Protein AF-A0A524HUE5-F1 (afdb_monomer)

pLDDT: mean 94.56, std 7.43, range [55.44, 98.62]

Radius of gyration: 14.12 Å; Cα contacts (8 Å, |Δi|>4): 282; chains: 1; bounding box: 36×23×37 Å

Sequence (111 aa):
MVGGAASGDIHVVDVSTLGAPREVATFSVAGAGTHNFWMDEQAEVLYAAYYNAGIVAIDVSGDLSGDLAIREIARIQPGGTANTFTWGVQLYQGSVYAVDMLSGFWQLSRP

Mean predicted aligned error: 3.21 Å

Nearest PDB structures (foldseek):
  7som-assembly1_c  TM=7.249E-01  e=2.863E-02  Chlamydomonas reinhardtii
  8tid-assembly1_W  TM=6.917E-01  e=4.955E-02  Tetrahymena thermophila
  7v2w-assembly1_H  TM=5.339E-01  e=1.258E-01  Saccharomyces cerevisiae S288C
  8j07-assembly1_i8  TM=5.829E-01  e=2.567E-01  Homo sapiens
  8hme-assembly1_D  TM=6.011E-01  e=2.567E-01  Tetrahymena thermophila

Foldseek 3Di:
DVQQQAFDKDWDWDCVPVVDIDTFEIEGDPRWHWADWEADPVQQWIWTQIQQFGTWIFRRPDDHGYYRPVRTPDTDALLPNGFFGWHDWYDDPQWIWTATPRNGIDTHHDD

Solvent-accessible surface area (backbone atoms only — not comparable to full-atom values): 6083 Å² total; per-residue (Å²): 114,85,51,65,78,32,64,44,63,48,78,39,64,49,56,93,44,79,94,61,65,39,81,43,26,37,38,67,52,93,74,18,12,57,70,33,60,29,78,39,78,91,77,28,33,37,35,35,8,16,22,46,56,11,39,36,34,30,61,59,60,78,88,73,60,48,75,41,62,88,31,58,74,49,73,46,41,88,39,36,92,90,42,29,28,15,53,38,38,41,76,55,96,78,29,34,34,35,39,23,79,67,62,42,81,44,82,37,79,61,129

Structure (mmCIF, N/CA/C/O backbone):
data_AF-A0A524HUE5-F1
#
_entry.id   AF-A0A524HUE5-F1
#
loop_
_atom_site.group_PDB
_atom_site.id
_atom_site.type_symbol
_atom_site.label_atom_id
_atom_site.label_alt_id
_atom_site.label_comp_id
_atom_site.label_asym_id
_atom_site.label_entity_id
_atom_site.label_seq_id
_atom_site.pdbx_PDB_ins_code
_atom_site.Cartn_x
_atom_site.Cartn_y
_atom_site.Cartn_z
_atom_site.occupancy
_atom_site.B_iso_or_equiv
_atom_site.auth_seq_id
_atom_site.auth_comp_id
_atom_site.auth_asym_id
_atom_site.auth_atom_id
_atom_site.pdbx_PDB_model_num
ATOM 1 N N . MET A 1 1 ? 1.183 -10.746 -19.769 1.00 55.44 1 MET A N 1
ATOM 2 C CA . MET A 1 1 ? 2.200 -10.735 -18.695 1.00 55.44 1 MET A CA 1
ATOM 3 C C . MET A 1 1 ? 1.600 -11.410 -17.477 1.00 55.44 1 MET A C 1
ATOM 5 O O . MET A 1 1 ? 0.409 -11.223 -17.245 1.00 55.44 1 MET A O 1
ATOM 9 N N . VAL A 1 2 ? 2.369 -12.216 -16.742 1.00 65.88 2 VAL A N 1
ATOM 10 C CA . VAL A 1 2 ? 1.895 -12.817 -15.483 1.00 65.88 2 VAL A CA 1
ATOM 11 C C . VAL A 1 2 ? 1.475 -11.682 -14.542 1.00 65.88 2 VAL A C 1
ATOM 13 O O . VAL A 1 2 ? 2.209 -10.709 -14.409 1.00 65.88 2 VAL A O 1
ATOM 16 N N . GLY A 1 3 ? 0.262 -11.754 -13.985 1.00 61.41 3 GLY A N 1
ATOM 17 C CA . GLY A 1 3 ? -0.244 -10.753 -13.038 1.00 61.41 3 GLY A CA 1
ATOM 18 C C . GLY A 1 3 ? -0.806 -9.451 -13.603 1.00 61.41 3 GLY A C 1
ATOM 19 O O . GLY A 1 3 ? -1.430 -8.706 -12.859 1.00 61.41 3 GLY A O 1
ATOM 20 N N . GLY A 1 4 ? -0.648 -9.174 -14.901 1.00 70.69 4 GLY A N 1
ATOM 21 C CA . GLY A 1 4 ? -1.062 -7.892 -15.499 1.00 70.69 4 GLY A CA 1
ATOM 22 C C . GLY A 1 4 ? -2.575 -7.632 -15.535 1.00 70.69 4 GLY A C 1
ATOM 23 O O . GLY A 1 4 ? -2.987 -6.547 -15.924 1.00 70.69 4 GLY A O 1
ATOM 24 N N . ALA A 1 5 ? -3.389 -8.620 -15.158 1.00 84.25 5 ALA A N 1
ATOM 25 C CA . ALA A 1 5 ? -4.846 -8.523 -15.054 1.00 84.25 5 ALA A CA 1
ATOM 26 C C . ALA A 1 5 ? -5.349 -8.802 -13.624 1.00 84.25 5 ALA A C 1
ATOM 28 O O . ALA A 1 5 ? -6.525 -9.105 -13.440 1.00 84.25 5 ALA A O 1
ATOM 29 N N . ALA A 1 6 ? -4.461 -8.775 -12.622 1.00 90.56 6 ALA A N 1
ATOM 30 C CA . ALA A 1 6 ? -4.872 -8.916 -11.233 1.00 90.56 6 ALA A CA 1
ATOM 31 C C . ALA A 1 6 ? -5.745 -7.722 -10.821 1.00 90.56 6 ALA A C 1
ATOM 33 O O . ALA A 1 6 ? -5.481 -6.583 -11.198 1.00 90.56 6 ALA A O 1
ATOM 34 N N . SER A 1 7 ? -6.774 -7.994 -10.030 1.00 93.38 7 SER A N 1
ATOM 35 C CA . SER A 1 7 ? -7.686 -6.989 -9.490 1.00 93.38 7 SER A CA 1
ATOM 36 C C . SER A 1 7 ? -8.078 -7.388 -8.078 1.00 93.38 7 SER A C 1
ATOM 38 O O . SER A 1 7 ? -8.382 -8.560 -7.846 1.00 93.38 7 SER A O 1
ATOM 40 N N . GLY A 1 8 ? -8.085 -6.437 -7.157 1.00 93.38 8 GLY A N 1
ATOM 41 C CA . GLY A 1 8 ? -8.450 -6.681 -5.771 1.00 93.38 8 GLY A CA 1
ATOM 42 C C . GLY A 1 8 ? -8.115 -5.486 -4.898 1.00 93.38 8 GLY A C 1
ATOM 43 O O . GLY A 1 8 ? -7.176 -4.742 -5.179 1.00 93.38 8 GLY A O 1
ATOM 44 N N . ASP A 1 9 ? -8.887 -5.341 -3.834 1.00 95.69 9 ASP A N 1
ATOM 45 C CA . ASP A 1 9 ? -8.890 -4.161 -2.983 1.00 95.69 9 ASP A CA 1
ATOM 46 C C . ASP A 1 9 ? -8.328 -4.481 -1.593 1.00 95.69 9 ASP A C 1
ATOM 48 O O . ASP A 1 9 ? -8.063 -5.636 -1.242 1.00 95.69 9 ASP A O 1
ATOM 52 N N . ILE A 1 10 ? -8.131 -3.443 -0.786 1.00 97.81 10 ILE A N 1
ATOM 53 C CA . ILE A 1 10 ? -7.940 -3.562 0.659 1.00 97.81 10 ILE A CA 1
ATOM 54 C C . ILE A 1 10 ? -9.269 -3.227 1.322 1.00 97.81 10 ILE A C 1
ATOM 56 O O . ILE A 1 10 ? -9.831 -2.161 1.081 1.00 97.81 10 ILE A O 1
ATOM 60 N N . HIS A 1 11 ? -9.730 -4.113 2.198 1.00 97.88 11 HIS A N 1
ATOM 61 C CA . HIS A 1 11 ? -10.925 -3.913 3.010 1.00 97.88 11 HIS A CA 1
ATOM 62 C C . HIS A 1 11 ? -10.518 -3.698 4.465 1.00 97.88 11 HIS A C 1
ATOM 64 O O . HIS A 1 11 ? -9.744 -4.476 5.026 1.00 97.88 11 HIS A O 1
ATOM 70 N N . VAL A 1 12 ? -11.048 -2.647 5.082 1.00 98.19 12 VAL A N 1
ATOM 71 C CA . VAL A 1 12 ? -10.860 -2.350 6.501 1.00 98.19 12 VAL A CA 1
ATOM 72 C C . VAL A 1 12 ? -12.115 -2.778 7.237 1.00 98.19 12 VAL A C 1
ATOM 74 O O . VAL A 1 12 ? -13.211 -2.281 6.967 1.00 98.19 12 VAL A O 1
ATOM 77 N N . VAL A 1 13 ? -11.951 -3.697 8.181 1.00 98.38 13 VAL A N 1
ATOM 78 C CA . VAL A 1 13 ? -13.054 -4.284 8.940 1.00 98.38 13 VAL A CA 1
ATOM 79 C C . VAL A 1 13 ? -12.899 -3.919 10.409 1.00 98.38 13 VAL A C 1
ATOM 81 O O . VAL A 1 13 ? -11.905 -4.260 11.045 1.00 98.38 13 VAL A O 1
ATOM 84 N N . ASP A 1 14 ? -13.905 -3.241 10.952 1.00 98.00 14 ASP A N 1
ATOM 85 C CA . ASP A 1 14 ? -14.067 -3.043 12.385 1.00 98.00 14 ASP A CA 1
ATOM 86 C C . ASP A 1 14 ? -14.456 -4.377 13.027 1.00 98.00 14 ASP A C 1
ATOM 88 O O . ASP A 1 14 ? -15.505 -4.963 12.737 1.00 98.00 14 ASP A O 1
ATOM 92 N N . VAL A 1 15 ? -13.566 -4.851 13.894 1.00 97.88 15 VAL A N 1
ATOM 93 C CA . VAL A 1 15 ? -13.690 -6.098 14.653 1.00 97.88 15 VAL A CA 1
ATOM 94 C C . VAL A 1 15 ? -13.779 -5.847 16.162 1.00 97.88 15 VAL A C 1
ATOM 96 O O . VAL A 1 15 ? -13.561 -6.764 16.952 1.00 97.88 15 VAL A O 1
ATOM 99 N N . SER A 1 16 ? -14.131 -4.627 16.586 1.00 97.75 16 SER A N 1
ATOM 100 C CA . SER A 1 16 ? -14.359 -4.283 18.001 1.00 97.75 16 SER A CA 1
ATOM 101 C C . SER A 1 16 ? -15.406 -5.187 18.663 1.00 97.75 16 SER A C 1
ATOM 103 O O . SER A 1 16 ? -15.303 -5.501 19.849 1.00 97.75 16 SER A O 1
ATOM 105 N N . THR A 1 17 ? -16.377 -5.669 17.878 1.00 97.69 17 THR A N 1
ATOM 106 C CA . THR A 1 17 ? -17.304 -6.744 18.250 1.00 97.69 17 THR A CA 1
ATOM 107 C C . THR A 1 17 ? -17.113 -7.942 17.321 1.00 97.69 17 THR A C 1
ATOM 109 O O . THR A 1 17 ? -17.674 -7.989 16.231 1.00 97.69 17 THR A O 1
ATOM 112 N N . LEU A 1 18 ? -16.371 -8.962 17.763 1.00 96.75 18 LEU A N 1
ATOM 113 C CA . LEU A 1 18 ? -16.018 -10.128 16.932 1.00 96.75 18 LEU A CA 1
ATOM 114 C C . LEU A 1 18 ? -17.223 -10.901 16.358 1.00 96.75 18 LEU A C 1
ATOM 116 O O . LEU A 1 18 ? -17.102 -11.531 15.312 1.00 96.75 18 LEU A O 1
ATOM 120 N N . GLY A 1 19 ? -18.381 -10.862 17.027 1.00 98.38 19 GLY A N 1
ATOM 121 C CA . GLY A 1 19 ? -19.618 -11.498 16.549 1.00 98.38 19 GLY A CA 1
ATOM 122 C C . GLY A 1 19 ? -20.395 -10.686 15.505 1.00 98.38 19 GLY A C 1
ATOM 123 O O . GLY A 1 19 ? -21.376 -11.185 14.962 1.00 98.38 19 GLY A O 1
ATOM 124 N N . ALA A 1 20 ? -19.983 -9.444 15.246 1.00 98.06 20 ALA A N 1
ATOM 125 C CA . ALA A 1 20 ? -20.631 -8.525 14.317 1.00 98.06 20 ALA A CA 1
ATOM 126 C C . ALA A 1 20 ? -19.584 -7.649 13.596 1.00 98.06 20 ALA A C 1
ATOM 128 O O . ALA A 1 20 ? -19.592 -6.428 13.769 1.00 98.06 20 ALA A O 1
ATOM 129 N N . PRO A 1 21 ? -18.663 -8.249 12.816 1.00 98.19 21 PRO A N 1
ATOM 130 C CA . PRO A 1 21 ? -17.674 -7.489 12.063 1.00 98.19 21 PRO A CA 1
ATOM 131 C C . PRO A 1 21 ? -18.360 -6.588 11.034 1.00 98.19 21 PRO A C 1
ATOM 133 O O . PRO A 1 21 ? -19.336 -6.989 10.392 1.00 98.19 21 PRO A O 1
ATOM 136 N N . ARG A 1 22 ? -17.835 -5.376 10.854 1.00 98.31 22 ARG A N 1
ATOM 137 C CA . ARG A 1 22 ? -18.380 -4.397 9.909 1.00 98.31 22 ARG A CA 1
ATOM 138 C C . ARG A 1 22 ? -17.273 -3.838 9.036 1.00 98.31 22 ARG A C 1
ATOM 140 O O . ARG A 1 22 ? -16.301 -3.301 9.549 1.00 98.31 22 ARG A O 1
ATOM 147 N N . GLU A 1 23 ? -17.432 -3.914 7.722 1.00 98.44 23 GLU A N 1
ATOM 148 C CA . GLU A 1 23 ? -16.558 -3.170 6.817 1.00 98.44 23 GLU A CA 1
ATOM 149 C C . GLU A 1 23 ? -16.783 -1.664 7.007 1.00 98.44 23 GLU A C 1
ATOM 151 O O . GLU A 1 23 ? -17.923 -1.189 7.015 1.00 98.44 23 GLU A O 1
ATOM 156 N N 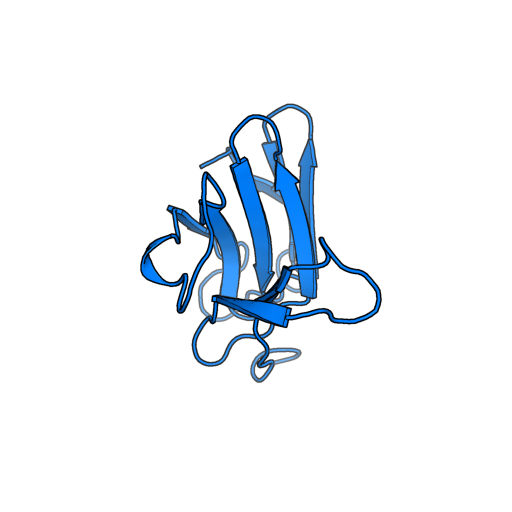. VAL A 1 24 ? -15.698 -0.923 7.225 1.00 98.62 24 VAL A N 1
ATOM 157 C CA . VAL A 1 24 ? -15.737 0.519 7.507 1.00 98.62 24 VAL A CA 1
ATOM 158 C C . VAL A 1 24 ? -15.079 1.350 6.423 1.00 98.62 24 VAL A C 1
ATOM 160 O O . VAL A 1 24 ? -15.493 2.491 6.219 1.00 98.62 24 VAL A O 1
ATOM 163 N N . ALA A 1 25 ? -14.098 0.794 5.716 1.00 98.62 25 ALA A N 1
ATOM 164 C CA . ALA A 1 25 ? -13.389 1.501 4.667 1.00 98.62 25 ALA A CA 1
ATOM 165 C C . ALA A 1 25 ? -12.826 0.544 3.613 1.00 98.62 25 ALA A C 1
ATOM 167 O O . ALA A 1 25 ? -12.620 -0.641 3.879 1.00 98.62 25 ALA A O 1
ATOM 168 N N . THR A 1 26 ? -12.533 1.084 2.436 1.00 98.44 26 THR A N 1
ATOM 169 C CA . THR A 1 26 ? -11.905 0.365 1.325 1.00 98.44 26 THR A CA 1
ATOM 170 C C . THR A 1 26 ? -10.801 1.211 0.713 1.00 98.44 26 THR A C 1
ATOM 172 O O . THR A 1 26 ? -10.912 2.433 0.656 1.00 98.44 26 THR A O 1
ATOM 175 N N . PHE A 1 27 ? -9.751 0.572 0.211 1.00 98.31 27 PHE A N 1
ATOM 176 C CA . PHE A 1 27 ? -8.749 1.217 -0.630 1.00 98.31 27 PHE A CA 1
ATOM 177 C C . PHE A 1 27 ? -8.567 0.397 -1.903 1.00 98.31 27 PHE A C 1
ATOM 179 O O . PHE A 1 27 ? -8.257 -0.794 -1.835 1.00 98.31 27 PHE A O 1
ATOM 186 N N . SER A 1 28 ? -8.712 1.052 -3.050 1.00 96.69 28 SER A N 1
ATOM 187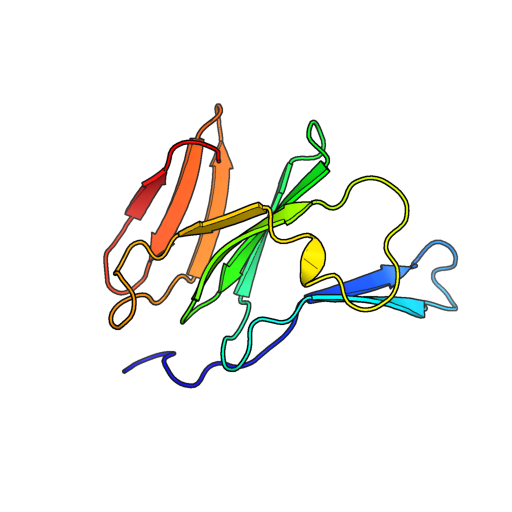 C CA . SER A 1 28 ? -8.650 0.411 -4.360 1.00 96.69 28 SER A CA 1
ATOM 188 C C . SER A 1 28 ? -7.632 1.088 -5.262 1.00 96.69 28 SER A C 1
ATOM 190 O O . SER A 1 28 ? -7.578 2.313 -5.367 1.00 96.69 28 SER A O 1
ATOM 192 N N . VAL A 1 29 ? -6.888 0.278 -6.013 1.00 95.44 29 VAL A N 1
ATOM 193 C CA . VAL A 1 29 ? -6.125 0.752 -7.169 1.00 95.44 29 VAL A CA 1
ATOM 194 C C . VAL A 1 29 ? -6.790 0.210 -8.421 1.00 95.44 29 VAL A C 1
ATOM 196 O O . VAL A 1 29 ? -6.835 -0.998 -8.639 1.00 95.44 29 VAL A O 1
ATOM 199 N N . ALA A 1 30 ? -7.308 1.115 -9.253 1.00 93.00 30 ALA A N 1
ATOM 200 C CA . ALA A 1 30 ? -8.059 0.753 -10.448 1.00 93.00 30 ALA A CA 1
ATOM 201 C C . ALA A 1 30 ? -7.285 -0.245 -11.324 1.00 93.00 30 ALA A C 1
ATOM 203 O O . ALA A 1 30 ? -6.202 0.052 -11.831 1.00 93.00 30 ALA A O 1
ATOM 204 N N . GLY A 1 31 ? -7.871 -1.429 -11.501 1.00 92.06 31 GLY A N 1
ATOM 205 C CA . GLY A 1 31 ? -7.309 -2.486 -12.333 1.00 92.06 31 GLY A CA 1
ATOM 206 C C . GLY A 1 31 ? -6.049 -3.142 -11.773 1.00 92.06 31 GLY A C 1
ATOM 207 O O . GLY A 1 31 ? -5.334 -3.748 -12.563 1.00 92.06 31 GLY A O 1
ATOM 208 N N . ALA A 1 32 ? -5.760 -3.027 -10.471 1.00 94.25 32 ALA A N 1
ATOM 209 C CA . ALA A 1 32 ? -4.641 -3.711 -9.833 1.00 94.25 32 ALA A CA 1
ATOM 210 C C . ALA A 1 32 ? -5.069 -4.586 -8.653 1.00 94.25 32 ALA A C 1
ATOM 212 O O . ALA A 1 32 ? -6.060 -4.304 -7.988 1.00 94.25 32 ALA A O 1
ATOM 213 N N . GLY A 1 33 ? -4.329 -5.672 -8.417 1.00 94.75 33 GLY A N 1
ATOM 214 C CA . GLY A 1 33 ? -4.603 -6.620 -7.335 1.00 94.75 33 GLY A CA 1
ATOM 215 C C . GLY A 1 33 ? -3.590 -6.542 -6.204 1.00 94.75 33 GLY A C 1
ATOM 216 O O . GLY A 1 33 ? -2.391 -6.683 -6.448 1.00 94.75 33 GLY A O 1
ATOM 217 N N . THR A 1 34 ? -4.079 -6.353 -4.980 1.00 95.69 34 THR A N 1
ATOM 218 C CA . THR A 1 34 ? -3.305 -6.470 -3.735 1.00 95.69 34 THR A CA 1
ATOM 219 C C . THR A 1 34 ? -2.823 -7.902 -3.505 1.00 95.69 34 THR A C 1
ATOM 221 O O . THR A 1 34 ? -3.431 -8.862 -3.984 1.00 95.69 34 THR A O 1
ATOM 224 N N . HIS A 1 35 ? -1.729 -8.067 -2.758 1.00 94.88 35 HIS A N 1
ATOM 225 C CA . HIS A 1 35 ? -1.260 -9.393 -2.357 1.00 94.88 35 HIS A CA 1
ATOM 226 C C . HIS A 1 35 ? -0.811 -9.474 -0.895 1.00 94.88 35 HIS A C 1
ATOM 228 O O . HIS A 1 35 ? -1.404 -10.205 -0.110 1.00 94.88 35 HIS A O 1
ATOM 234 N N . ASN A 1 36 ? 0.212 -8.708 -0.520 1.00 95.31 36 ASN A N 1
ATOM 235 C CA . ASN A 1 36 ? 0.742 -8.655 0.843 1.00 95.31 36 ASN A CA 1
ATOM 236 C C . ASN A 1 36 ? 0.784 -7.208 1.331 1.00 95.31 36 ASN A C 1
ATOM 238 O O . ASN A 1 36 ? 0.729 -6.271 0.534 1.00 95.31 36 ASN A O 1
ATOM 242 N N . PHE A 1 37 ? 0.949 -7.022 2.635 1.00 97.44 37 PHE A N 1
ATOM 243 C CA . PHE A 1 37 ? 1.172 -5.708 3.219 1.00 97.44 37 PHE A CA 1
ATOM 244 C C . PHE A 1 37 ? 2.103 -5.780 4.429 1.00 97.44 37 PHE A C 1
ATOM 246 O O . PHE A 1 37 ? 2.345 -6.851 4.987 1.00 97.44 37 PHE A O 1
ATOM 253 N N . TRP A 1 38 ? 2.591 -4.617 4.844 1.00 98.25 38 TRP A N 1
ATOM 254 C CA . TRP A 1 38 ? 3.318 -4.416 6.085 1.00 98.25 38 TRP A CA 1
ATOM 255 C C . TRP A 1 38 ? 2.810 -3.156 6.781 1.00 98.25 38 TRP A C 1
ATOM 257 O O . TRP A 1 38 ? 2.710 -2.103 6.152 1.00 98.25 38 TRP A O 1
ATOM 267 N N . MET A 1 39 ? 2.511 -3.263 8.075 1.00 97.94 39 MET A N 1
ATOM 268 C CA . MET A 1 39 ? 2.079 -2.131 8.893 1.00 97.94 39 MET A CA 1
ATOM 269 C C . MET A 1 39 ? 3.279 -1.473 9.573 1.00 97.94 39 MET A C 1
ATOM 271 O O . MET A 1 39 ? 4.067 -2.142 10.243 1.00 97.94 39 MET A O 1
ATOM 275 N N . ASP A 1 40 ? 3.406 -0.161 9.422 1.00 97.81 40 ASP A N 1
ATOM 276 C CA . ASP A 1 40 ? 4.251 0.681 10.260 1.00 97.81 40 ASP A CA 1
ATOM 277 C C . ASP A 1 40 ? 3.383 1.385 11.295 1.00 97.81 40 ASP A C 1
ATOM 279 O O . ASP A 1 40 ? 2.843 2.462 11.054 1.00 97.81 40 ASP A O 1
ATOM 283 N N . GLU A 1 41 ? 3.248 0.750 12.455 1.00 96.75 41 GLU A N 1
ATOM 284 C CA . GLU A 1 41 ? 2.411 1.245 13.549 1.00 96.75 41 GLU A CA 1
ATOM 285 C C . GLU A 1 41 ? 2.896 2.588 14.106 1.00 96.75 41 GLU A C 1
ATOM 287 O O . GLU A 1 41 ? 2.096 3.371 14.602 1.00 96.75 41 GLU A O 1
ATOM 292 N N . GLN A 1 42 ? 4.199 2.878 14.027 1.00 95.81 42 GLN A N 1
ATOM 293 C CA . GLN A 1 42 ? 4.772 4.086 14.630 1.00 95.81 42 GLN A CA 1
ATOM 294 C C . GLN A 1 42 ? 4.431 5.345 13.841 1.00 95.81 42 GLN A C 1
ATOM 296 O O . GLN A 1 42 ? 4.384 6.429 14.416 1.00 95.81 42 GLN A O 1
ATOM 301 N N . ALA A 1 43 ? 4.223 5.204 12.535 1.00 97.12 43 ALA A N 1
ATOM 302 C CA . ALA A 1 43 ? 3.823 6.306 11.671 1.00 97.12 43 ALA A CA 1
ATOM 303 C C . ALA A 1 43 ? 2.423 6.150 11.094 1.00 97.12 43 ALA A C 1
ATOM 305 O O . ALA A 1 43 ? 2.039 6.967 10.266 1.00 97.12 43 ALA A O 1
ATOM 306 N N . GLU A 1 44 ? 1.702 5.104 11.497 1.00 98.19 44 GLU A N 1
ATOM 307 C CA . GLU A 1 44 ? 0.353 4.822 11.022 1.00 98.19 44 GLU A CA 1
ATOM 308 C C . GLU A 1 44 ? 0.308 4.739 9.484 1.00 98.19 44 GLU A C 1
ATOM 310 O O . GLU A 1 44 ? -0.548 5.330 8.830 1.00 98.19 44 GLU A O 1
ATOM 315 N N . VAL A 1 45 ? 1.256 3.998 8.893 1.00 98.44 45 VAL A N 1
ATOM 316 C CA . VAL A 1 45 ? 1.338 3.783 7.438 1.00 98.44 45 VAL A CA 1
ATOM 317 C C . VAL A 1 45 ? 1.219 2.303 7.105 1.00 98.44 45 VAL A C 1
ATOM 319 O O . VAL A 1 45 ? 1.981 1.471 7.599 1.00 98.44 45 VAL A O 1
ATOM 322 N N . LEU A 1 46 ? 0.312 1.978 6.186 1.00 98.38 46 LEU A N 1
ATOM 323 C CA . LEU A 1 46 ? 0.216 0.660 5.571 1.00 98.38 46 LEU A CA 1
ATOM 324 C C . LEU A 1 46 ? 0.974 0.659 4.241 1.00 98.38 46 LEU A C 1
ATOM 326 O O . LEU A 1 46 ? 0.598 1.360 3.303 1.00 98.38 46 LEU A O 1
ATOM 330 N N . TYR A 1 47 ? 2.012 -0.167 4.130 1.00 98.38 47 TYR A N 1
ATOM 331 C CA . TYR A 1 47 ? 2.654 -0.455 2.849 1.00 98.38 47 TYR A CA 1
ATOM 332 C C . TYR A 1 47 ? 1.990 -1.680 2.234 1.00 98.38 47 TYR A C 1
ATOM 334 O O . TYR A 1 47 ? 2.089 -2.772 2.787 1.00 98.38 47 TYR A O 1
ATOM 342 N N . ALA A 1 48 ? 1.335 -1.526 1.091 1.00 98.25 48 ALA A N 1
ATOM 343 C CA . ALA A 1 48 ? 0.663 -2.605 0.380 1.00 98.25 48 ALA A CA 1
ATOM 344 C C . ALA A 1 48 ? 1.386 -2.937 -0.928 1.00 98.25 48 ALA A C 1
ATOM 346 O O . ALA A 1 48 ? 1.699 -2.052 -1.724 1.00 98.25 48 ALA A O 1
ATOM 347 N N . ALA A 1 49 ? 1.630 -4.224 -1.163 1.00 97.31 49 ALA A N 1
ATOM 348 C CA . ALA A 1 49 ? 2.111 -4.736 -2.435 1.00 97.31 49 ALA A CA 1
ATOM 349 C C . ALA A 1 49 ? 0.921 -5.023 -3.352 1.00 97.31 49 ALA A C 1
ATOM 351 O O . ALA A 1 49 ? 0.070 -5.863 -3.050 1.00 97.31 49 ALA A O 1
ATOM 352 N N . TYR A 1 50 ? 0.899 -4.338 -4.487 1.00 96.69 50 TYR A N 1
ATOM 353 C CA . TYR A 1 50 ? 0.017 -4.596 -5.608 1.00 96.69 50 TYR A CA 1
ATOM 354 C C . TYR A 1 50 ? 0.808 -5.249 -6.723 1.00 96.69 50 TYR A C 1
ATOM 356 O O . TYR A 1 50 ? 1.800 -4.693 -7.200 1.00 96.69 50 TYR A O 1
ATOM 364 N N . TYR A 1 51 ? 0.300 -6.371 -7.218 1.00 95.25 51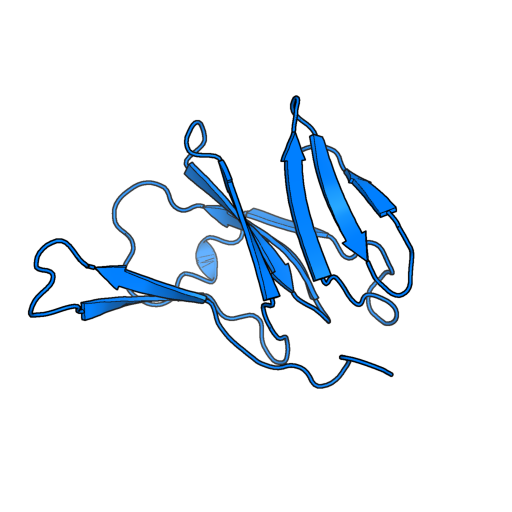 TYR A N 1
ATOM 365 C CA . TYR A 1 51 ? 0.915 -7.116 -8.298 1.00 95.25 51 TYR A CA 1
ATOM 366 C C . TYR A 1 51 ? 1.290 -6.208 -9.465 1.00 95.25 51 TYR A C 1
ATOM 368 O O . TYR A 1 51 ? 2.462 -6.008 -9.740 1.00 95.25 51 TYR A O 1
ATOM 376 N N . ASN A 1 52 ? 0.325 -5.562 -10.096 1.00 94.44 52 ASN A N 1
ATOM 377 C CA . ASN A 1 52 ? 0.542 -4.740 -11.284 1.00 94.44 52 ASN A CA 1
ATOM 378 C C . ASN A 1 52 ? 0.526 -3.225 -11.005 1.00 94.44 52 ASN A C 1
ATOM 380 O O . ASN A 1 52 ? 0.415 -2.435 -11.940 1.00 94.44 52 ASN A O 1
ATOM 384 N N . ALA A 1 53 ? 0.656 -2.807 -9.739 1.00 95.19 53 ALA A N 1
ATOM 385 C CA . ALA A 1 53 ? 0.778 -1.390 -9.373 1.00 95.19 53 ALA A CA 1
ATOM 386 C C . ALA A 1 53 ? 1.956 -1.065 -8.440 1.00 95.19 53 ALA A C 1
ATOM 388 O O . ALA A 1 53 ? 2.184 0.112 -8.166 1.00 95.19 53 ALA A O 1
ATOM 389 N N . GLY A 1 54 ? 2.756 -2.057 -8.043 1.00 95.94 54 GLY A N 1
ATOM 390 C CA . GLY A 1 54 ? 3.953 -1.841 -7.239 1.00 95.94 54 GLY A CA 1
ATOM 391 C C . GLY A 1 54 ? 3.645 -1.764 -5.747 1.00 95.94 54 G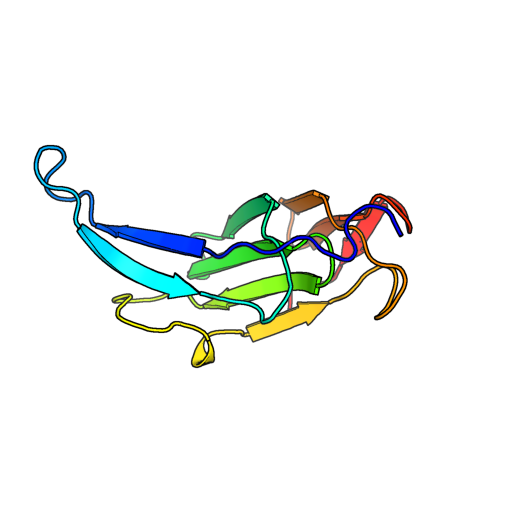LY A C 1
ATOM 392 O O . GLY A 1 54 ? 2.729 -2.414 -5.255 1.00 95.94 54 GLY A O 1
ATOM 393 N N . ILE A 1 55 ? 4.412 -0.965 -5.017 1.00 97.31 55 ILE A N 1
ATOM 394 C CA . ILE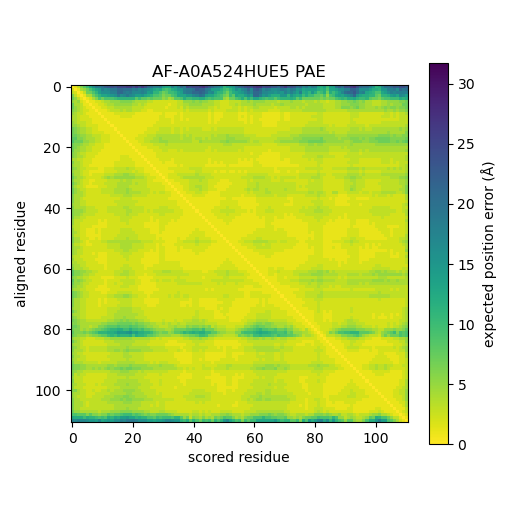 A 1 55 ? 4.162 -0.664 -3.608 1.00 97.31 55 ILE A CA 1
ATOM 395 C C . ILE A 1 55 ? 3.349 0.615 -3.499 1.00 97.31 55 ILE A C 1
ATOM 397 O O . ILE A 1 55 ? 3.705 1.615 -4.119 1.00 97.31 55 ILE A O 1
ATOM 401 N N . VAL A 1 56 ? 2.308 0.588 -2.675 1.00 97.94 56 VAL A N 1
ATOM 402 C CA . VAL A 1 56 ? 1.494 1.749 -2.311 1.00 97.94 56 VAL A CA 1
ATOM 403 C C . VAL A 1 56 ? 1.628 1.979 -0.808 1.00 97.94 56 VAL A C 1
ATOM 405 O O . VAL A 1 56 ? 1.413 1.055 -0.028 1.00 97.94 56 VAL A O 1
ATOM 408 N N . ALA A 1 57 ? 2.003 3.188 -0.401 1.00 98.38 57 ALA A N 1
ATOM 409 C CA . ALA A 1 57 ? 1.976 3.627 0.991 1.00 98.38 57 ALA A CA 1
ATOM 410 C C . ALA A 1 57 ? 0.659 4.365 1.256 1.00 98.38 57 ALA A C 1
ATOM 412 O O . ALA A 1 57 ? 0.299 5.266 0.499 1.00 98.38 57 ALA A O 1
ATOM 413 N N . ILE A 1 58 ? -0.053 3.976 2.310 1.00 98.56 58 ILE A N 1
ATOM 414 C CA . ILE A 1 58 ? -1.391 4.475 2.642 1.00 98.56 58 ILE A CA 1
ATOM 415 C C . ILE A 1 58 ? -1.363 5.006 4.075 1.00 98.56 58 ILE A C 1
ATOM 417 O O . ILE A 1 58 ? -0.963 4.279 4.985 1.00 98.56 58 ILE A O 1
ATOM 421 N N . ASP A 1 59 ? -1.793 6.250 4.271 1.00 98.56 59 ASP A N 1
ATOM 422 C CA . ASP A 1 59 ? -2.015 6.834 5.595 1.00 98.56 59 ASP A CA 1
ATOM 423 C C . ASP A 1 59 ? -3.223 6.155 6.259 1.00 98.56 59 ASP A C 1
ATOM 425 O O . ASP A 1 59 ? -4.359 6.241 5.778 1.00 98.56 59 ASP A O 1
ATOM 429 N N . VAL A 1 60 ? -2.969 5.461 7.366 1.00 98.31 60 VAL A N 1
ATOM 430 C CA . VAL A 1 60 ? -3.980 4.773 8.174 1.00 98.31 60 VAL A CA 1
ATOM 431 C C . VAL A 1 60 ? -4.145 5.397 9.563 1.00 98.31 60 VAL A C 1
ATOM 433 O O . VAL A 1 60 ? -4.672 4.747 10.463 1.00 98.31 60 VAL A O 1
ATOM 436 N N . SER A 1 61 ? -3.729 6.654 9.739 1.00 98.25 61 SER A N 1
ATOM 437 C CA . SER A 1 61 ? -3.906 7.397 10.988 1.00 98.25 61 SER A CA 1
ATOM 438 C C . SER A 1 61 ? -5.370 7.754 11.265 1.00 98.25 61 SER A C 1
ATOM 440 O O . SER A 1 61 ? -6.176 8.018 10.360 1.00 98.25 61 SER A O 1
ATOM 442 N N . GLY A 1 62 ? -5.722 7.794 12.551 1.00 96.94 62 GLY A N 1
ATOM 443 C CA . GLY A 1 62 ? -7.062 8.158 13.015 1.00 96.94 62 GLY A CA 1
ATOM 444 C C . GLY A 1 62 ? -8.181 7.234 12.513 1.00 96.94 62 GLY A C 1
ATOM 445 O O . GLY A 1 62 ? -7.968 6.068 12.184 1.00 96.94 62 GLY A O 1
ATOM 446 N N . ASP A 1 63 ? -9.407 7.760 12.466 1.00 96.31 63 ASP A N 1
ATOM 447 C CA . ASP A 1 63 ? -10.577 6.974 12.068 1.00 96.31 63 ASP A CA 1
ATOM 448 C C . ASP A 1 63 ? -10.603 6.728 10.552 1.00 96.31 63 ASP A C 1
ATOM 450 O O . ASP A 1 63 ? -10.532 7.659 9.738 1.00 96.31 63 ASP A O 1
ATOM 454 N N . LEU A 1 64 ? -10.761 5.460 10.168 1.00 98.19 64 LEU A N 1
ATOM 455 C CA . LEU A 1 64 ? -10.875 5.025 8.777 1.00 98.19 64 LEU A CA 1
ATOM 456 C C . LEU A 1 64 ? -12.347 4.865 8.401 1.00 98.19 64 LEU A C 1
ATOM 458 O O . LEU A 1 64 ? -13.083 4.105 9.032 1.00 98.19 64 LEU A O 1
ATOM 462 N N . SER A 1 65 ? -12.787 5.573 7.359 1.00 98.00 65 SER A N 1
ATOM 463 C CA . SER A 1 65 ? -14.151 5.445 6.847 1.00 98.00 65 SER A CA 1
ATOM 464 C C . SER A 1 65 ? -14.236 5.708 5.347 1.00 98.00 65 SER A C 1
ATOM 466 O O . SER A 1 65 ? -13.572 6.606 4.831 1.00 98.00 65 SER A O 1
ATOM 468 N N . GLY A 1 66 ? -15.083 4.939 4.663 1.00 98.12 66 GLY A N 1
ATOM 469 C CA . GLY A 1 66 ? -15.367 5.115 3.240 1.00 98.12 66 GLY A CA 1
ATOM 470 C C . GLY A 1 66 ? -14.186 4.776 2.329 1.00 98.12 66 GLY A C 1
ATOM 471 O O . GLY A 1 66 ? -13.417 3.859 2.605 1.00 98.12 66 GLY A O 1
ATOM 472 N N . ASP A 1 67 ? -14.074 5.499 1.218 1.00 98.00 67 ASP A N 1
ATOM 473 C CA . ASP A 1 67 ? -12.988 5.325 0.254 1.00 98.00 67 ASP A CA 1
ATOM 474 C C . ASP A 1 67 ? -11.711 6.029 0.738 1.00 98.00 67 ASP A C 1
ATOM 476 O O . ASP A 1 67 ? -11.684 7.245 0.946 1.00 98.00 67 ASP A O 1
ATOM 480 N N . LEU A 1 68 ? -10.642 5.253 0.906 1.00 98.38 68 LEU A N 1
ATOM 481 C CA . LEU A 1 68 ? -9.344 5.724 1.370 1.00 98.38 68 LEU A CA 1
ATOM 482 C C . LEU A 1 68 ? -8.416 6.168 0.229 1.00 98.38 68 LEU A C 1
ATOM 484 O O . LEU A 1 68 ? -7.263 6.481 0.508 1.00 98.38 68 LEU A O 1
ATOM 488 N N . ALA A 1 69 ? -8.858 6.230 -1.032 1.00 96.94 69 ALA A N 1
ATOM 489 C CA . ALA A 1 69 ? -8.003 6.604 -2.168 1.00 96.94 69 ALA A CA 1
ATOM 490 C C . ALA A 1 69 ? -7.238 7.929 -1.963 1.00 96.94 69 ALA A C 1
ATOM 492 O O . ALA A 1 69 ? -6.084 8.055 -2.367 1.00 96.94 69 ALA A O 1
ATOM 493 N N . ILE A 1 70 ? -7.844 8.906 -1.275 1.00 97.44 70 ILE A N 1
ATOM 494 C CA . ILE A 1 70 ? -7.207 10.199 -0.956 1.00 97.44 70 ILE A CA 1
ATOM 495 C C . ILE A 1 70 ? -6.074 10.104 0.079 1.00 97.44 70 ILE A C 1
ATOM 497 O O . ILE A 1 70 ? -5.398 11.098 0.328 1.00 97.44 70 ILE A O 1
ATOM 501 N N . ARG A 1 71 ? -5.896 8.937 0.706 1.00 98.25 71 ARG A N 1
ATOM 502 C CA . ARG A 1 71 ? -4.877 8.660 1.726 1.00 98.25 71 ARG A CA 1
ATOM 503 C C . ARG A 1 71 ? -3.630 7.979 1.162 1.00 98.25 71 ARG A C 1
ATOM 505 O O . ARG A 1 71 ? -2.750 7.590 1.924 1.00 98.25 71 ARG A O 1
ATOM 512 N N . GLU A 1 72 ? -3.535 7.808 -0.157 1.00 98.25 72 GLU A N 1
ATOM 513 C CA . GLU A 1 72 ? -2.294 7.361 -0.794 1.00 98.25 72 GLU A CA 1
ATOM 514 C C . GLU A 1 72 ? -1.189 8.409 -0.592 1.00 98.25 72 GLU A C 1
ATOM 516 O O . GLU A 1 72 ? -1.302 9.546 -1.046 1.00 98.25 72 GLU A O 1
ATOM 521 N N . ILE A 1 73 ? -0.109 8.014 0.081 1.00 98.19 73 ILE A N 1
ATOM 522 C CA . ILE A 1 73 ? 1.072 8.852 0.324 1.00 98.19 73 ILE A CA 1
ATOM 523 C C . ILE A 1 73 ? 1.996 8.802 -0.892 1.00 98.19 73 ILE A C 1
ATOM 525 O O . ILE A 1 73 ? 2.459 9.826 -1.393 1.00 98.19 73 ILE A O 1
ATOM 529 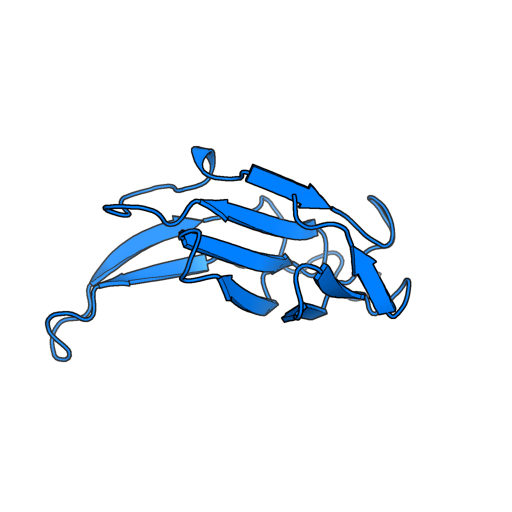N N . ALA A 1 74 ? 2.294 7.589 -1.356 1.00 97.00 74 ALA A N 1
ATOM 530 C CA . ALA A 1 74 ? 3.234 7.357 -2.439 1.00 97.00 74 ALA A CA 1
ATOM 531 C C . ALA A 1 74 ? 2.980 6.011 -3.112 1.00 97.00 74 ALA A C 1
ATOM 533 O O . ALA A 1 74 ? 2.513 5.057 -2.486 1.00 97.00 74 ALA A O 1
ATOM 534 N N . ARG A 1 75 ? 3.396 5.918 -4.376 1.00 96.38 75 ARG A N 1
ATOM 535 C CA . ARG A 1 75 ? 3.411 4.673 -5.138 1.00 96.38 75 ARG A CA 1
ATOM 536 C C . ARG A 1 75 ? 4.705 4.525 -5.912 1.00 96.38 75 ARG A C 1
ATOM 538 O O . ARG A 1 75 ? 5.124 5.437 -6.621 1.00 96.38 75 ARG A O 1
ATOM 545 N N . ILE A 1 76 ? 5.325 3.357 -5.790 1.00 96.19 76 ILE A N 1
ATOM 546 C CA . ILE A 1 76 ? 6.588 3.028 -6.449 1.00 96.19 76 ILE A CA 1
ATOM 547 C C . ILE A 1 76 ? 6.413 1.704 -7.178 1.00 96.19 76 ILE A C 1
ATOM 549 O O . ILE A 1 76 ? 6.006 0.716 -6.580 1.00 96.19 76 ILE A O 1
ATOM 553 N N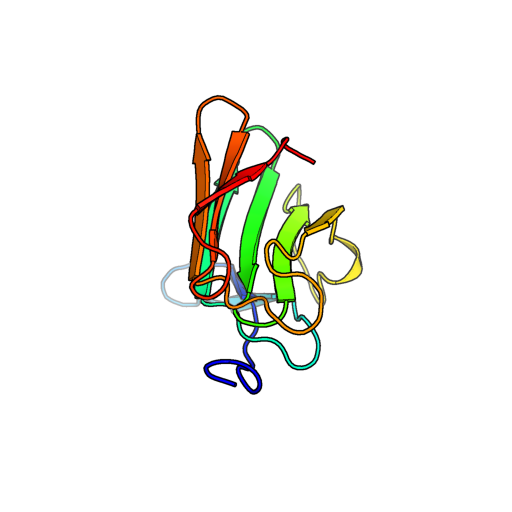 . GLN A 1 77 ? 6.758 1.674 -8.462 1.00 95.75 77 GLN A N 1
ATOM 554 C CA . GLN A 1 77 ? 6.747 0.468 -9.290 1.00 95.75 77 GLN A CA 1
ATOM 555 C C . GLN A 1 77 ? 8.195 0.034 -9.541 1.00 95.75 77 GLN A C 1
ATOM 557 O O . GLN A 1 77 ? 8.831 0.608 -10.427 1.00 95.75 77 GLN A O 1
ATOM 562 N N . PRO A 1 78 ? 8.744 -0.942 -8.791 1.00 93.88 78 PRO A N 1
ATOM 563 C CA . PRO A 1 78 ? 10.149 -1.326 -8.923 1.00 93.88 78 PRO A CA 1
ATOM 564 C C . PRO A 1 78 ? 10.528 -1.764 -10.344 1.00 93.88 78 PRO A C 1
ATOM 566 O O . PRO A 1 78 ? 11.595 -1.427 -10.844 1.00 93.88 78 PRO A O 1
ATOM 569 N N . GLY A 1 79 ? 9.639 -2.483 -11.037 1.00 90.50 79 GLY A N 1
ATOM 570 C CA . GLY A 1 79 ? 9.831 -2.865 -12.441 1.00 90.50 79 GLY A CA 1
ATOM 571 C C . GLY A 1 79 ? 9.446 -1.789 -13.464 1.00 90.50 79 GLY A C 1
ATOM 572 O O . GLY A 1 79 ? 9.580 -2.012 -14.665 1.00 90.50 79 GLY A O 1
ATOM 573 N N . GLY A 1 80 ? 8.958 -0.628 -13.022 1.00 91.25 80 GLY A N 1
ATOM 574 C CA . GLY A 1 80 ? 8.340 0.385 -13.875 1.00 91.25 80 GLY A CA 1
ATOM 575 C C . GLY A 1 80 ? 6.924 0.009 -14.331 1.00 91.25 80 GLY A C 1
ATOM 576 O O . GLY A 1 80 ? 6.439 -1.101 -14.117 1.00 91.25 80 GLY A O 1
ATOM 577 N N . THR A 1 81 ? 6.247 0.946 -14.995 1.00 85.12 81 THR A N 1
ATOM 578 C CA . THR A 1 81 ? 4.795 0.911 -15.262 1.00 85.12 81 THR A CA 1
ATOM 579 C C . THR A 1 81 ? 4.271 -0.315 -16.003 1.00 85.12 81 THR A C 1
ATOM 581 O O . THR A 1 81 ? 3.121 -0.690 -15.800 1.00 85.12 81 THR A O 1
ATOM 584 N N . ALA A 1 82 ? 5.086 -0.967 -16.832 1.00 82.75 82 ALA A N 1
ATOM 585 C CA . ALA A 1 82 ? 4.656 -2.129 -17.615 1.00 82.75 82 ALA A CA 1
ATOM 586 C C . ALA A 1 82 ? 5.258 -3.466 -17.150 1.00 82.75 82 ALA A C 1
ATOM 588 O O . ALA A 1 82 ? 4.861 -4.515 -17.652 1.00 82.75 82 ALA A O 1
ATOM 589 N N . ASN A 1 83 ? 6.214 -3.439 -16.220 1.00 88.38 83 ASN A N 1
ATOM 590 C CA . ASN A 1 83 ? 7.061 -4.589 -15.895 1.00 88.38 83 ASN A CA 1
ATOM 591 C C . ASN A 1 83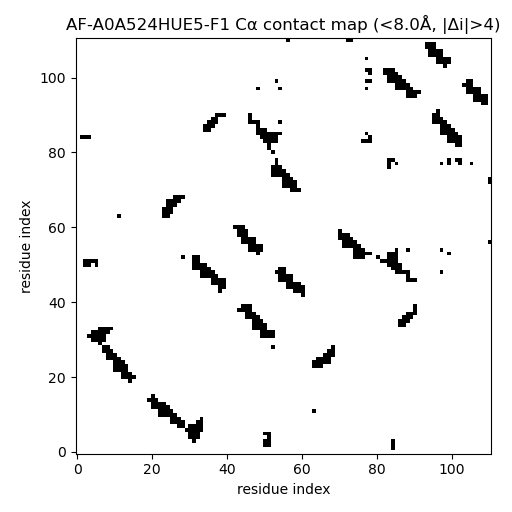 ? 7.136 -4.855 -14.387 1.00 88.38 83 ASN A C 1
ATOM 593 O O . ASN A 1 83 ? 8.076 -5.497 -13.934 1.00 88.38 83 ASN A O 1
ATOM 597 N N . THR A 1 84 ? 6.164 -4.375 -13.610 1.00 93.19 84 THR A N 1
ATOM 598 C CA . THR A 1 84 ? 6.084 -4.660 -12.173 1.00 93.19 84 THR A CA 1
ATOM 599 C C . THR A 1 84 ? 5.126 -5.828 -11.909 1.00 93.19 84 THR A C 1
ATOM 601 O O . THR A 1 84 ? 4.035 -5.886 -12.482 1.00 93.19 84 THR A O 1
ATOM 604 N N . PHE A 1 85 ? 5.560 -6.770 -11.070 1.00 95.38 85 PHE A N 1
ATOM 605 C CA . PHE A 1 85 ? 4.745 -7.852 -10.513 1.00 95.38 85 PHE A CA 1
ATOM 606 C C . PHE A 1 85 ? 5.083 -8.041 -9.026 1.00 95.38 85 PHE A C 1
ATOM 608 O O . PHE A 1 85 ? 5.779 -8.983 -8.641 1.00 95.38 85 PHE A O 1
ATOM 615 N N . THR A 1 86 ? 4.667 -7.093 -8.183 1.00 95.81 86 THR A N 1
ATOM 616 C CA . THR A 1 86 ? 5.133 -7.007 -6.793 1.00 95.81 86 THR A CA 1
ATOM 617 C C . THR A 1 86 ? 4.335 -7.909 -5.853 1.00 95.81 86 THR A C 1
ATOM 619 O O . THR A 1 86 ? 3.133 -7.744 -5.674 1.00 95.81 86 THR A O 1
ATOM 622 N N . TRP A 1 87 ? 5.020 -8.884 -5.255 1.00 94.94 87 TRP A N 1
ATOM 623 C CA . TRP A 1 87 ? 4.427 -9.931 -4.415 1.00 94.94 87 TRP A CA 1
ATOM 624 C C . TRP A 1 87 ? 4.443 -9.593 -2.927 1.00 94.94 87 TRP A C 1
ATOM 626 O O . TRP A 1 87 ? 3.533 -9.960 -2.184 1.00 94.94 87 TRP A O 1
ATOM 636 N N . GLY A 1 88 ? 5.512 -8.938 -2.476 1.00 96.44 88 GLY A N 1
ATOM 637 C CA . GLY A 1 88 ? 5.796 -8.745 -1.062 1.00 96.44 88 GLY A CA 1
ATOM 638 C C . GLY A 1 88 ? 6.391 -7.380 -0.779 1.00 96.44 88 GLY A C 1
ATOM 639 O O . GLY A 1 88 ? 7.119 -6.825 -1.603 1.00 96.44 88 GLY A O 1
ATOM 640 N N . VAL A 1 89 ? 6.084 -6.878 0.412 1.00 98.06 89 VAL A N 1
ATOM 641 C CA . VAL A 1 89 ? 6.618 -5.639 0.961 1.00 98.06 89 VAL A CA 1
ATOM 642 C C . VAL A 1 89 ? 6.871 -5.808 2.449 1.00 98.06 89 VAL A C 1
ATOM 644 O O . VAL A 1 89 ? 6.103 -6.484 3.131 1.00 98.06 89 VAL A O 1
ATOM 647 N N . GLN A 1 90 ? 7.952 -5.219 2.942 1.00 98.00 90 GLN A N 1
ATOM 648 C CA . GLN A 1 90 ? 8.309 -5.248 4.354 1.00 98.00 90 GLN A CA 1
ATOM 649 C C . GLN A 1 90 ? 9.080 -3.986 4.732 1.00 98.00 90 GLN A C 1
ATOM 651 O O . GLN A 1 90 ? 10.070 -3.648 4.087 1.00 98.00 90 GLN A O 1
ATOM 656 N N . LEU A 1 91 ? 8.682 -3.328 5.821 1.00 97.75 91 LEU A N 1
ATOM 657 C CA . LEU A 1 91 ? 9.523 -2.319 6.457 1.00 97.75 91 LEU A CA 1
ATOM 658 C C . LEU A 1 91 ? 10.527 -3.012 7.385 1.00 97.75 91 LEU A C 1
ATOM 660 O O . LEU A 1 91 ? 10.148 -3.797 8.255 1.00 97.75 91 LEU A O 1
ATOM 664 N N . TYR A 1 92 ? 11.811 -2.701 7.231 1.00 96.94 92 TYR A N 1
ATOM 665 C CA . TYR A 1 92 ? 12.851 -3.167 8.143 1.00 96.94 92 TYR A CA 1
ATOM 666 C C . TYR A 1 92 ? 13.980 -2.138 8.246 1.00 96.94 92 TYR A C 1
ATOM 668 O O . TYR A 1 92 ? 14.456 -1.626 7.238 1.00 96.94 92 TYR A O 1
ATOM 676 N N . GLN A 1 93 ? 14.382 -1.800 9.477 1.00 94.94 93 GLN A N 1
ATOM 677 C CA . GLN A 1 93 ? 15.450 -0.828 9.771 1.00 94.94 93 GLN A CA 1
ATOM 678 C C . GLN A 1 93 ? 15.373 0.473 8.939 1.00 94.94 93 GLN A C 1
ATOM 680 O O . GLN A 1 93 ? 16.368 0.952 8.402 1.00 94.94 93 GLN A O 1
ATOM 685 N N . GLY A 1 94 ? 14.171 1.046 8.812 1.00 93.50 94 GLY A N 1
ATOM 686 C CA . GLY A 1 94 ? 13.956 2.318 8.111 1.00 93.50 94 GLY A CA 1
ATOM 687 C C . GLY A 1 94 ? 13.967 2.240 6.580 1.00 93.50 94 GLY A C 1
ATOM 688 O O . GLY A 1 94 ? 13.855 3.276 5.933 1.00 93.50 94 GLY A O 1
ATOM 689 N N . SER A 1 95 ? 14.073 1.045 5.995 1.00 96.50 95 SER A N 1
ATOM 690 C CA . SER A 1 95 ? 13.950 0.823 4.550 1.00 96.50 95 SER A CA 1
ATOM 691 C C . SER A 1 95 ? 12.720 -0.012 4.220 1.00 96.50 95 SER A C 1
ATOM 693 O O . SER A 1 95 ? 12.377 -0.943 4.953 1.00 96.50 95 SER A O 1
ATOM 695 N N . VAL A 1 96 ? 12.078 0.300 3.095 1.00 97.50 96 VAL A N 1
ATOM 696 C CA . VAL A 1 96 ? 10.993 -0.514 2.542 1.00 97.50 96 VAL A CA 1
ATOM 697 C C . VAL A 1 96 ? 11.604 -1.500 1.556 1.00 97.50 96 VAL A C 1
ATOM 699 O O . VAL A 1 96 ? 12.176 -1.110 0.541 1.00 97.50 96 VAL A O 1
ATOM 702 N N . TYR A 1 97 ? 11.501 -2.786 1.858 1.00 97.94 97 TYR A N 1
ATOM 703 C CA . TYR A 1 97 ? 11.954 -3.862 0.992 1.00 97.94 97 TYR A CA 1
ATOM 704 C C . TYR A 1 97 ? 10.791 -4.389 0.166 1.00 97.94 97 TYR A C 1
ATOM 706 O O . TYR A 1 97 ? 9.712 -4.629 0.707 1.00 97.94 97 TYR A O 1
ATOM 714 N N . ALA A 1 98 ? 11.013 -4.591 -1.130 1.00 97.69 98 ALA A N 1
ATOM 715 C CA . ALA A 1 98 ? 10.009 -5.109 -2.049 1.00 97.69 98 ALA A CA 1
ATOM 716 C C . ALA A 1 98 ? 10.542 -6.318 -2.821 1.00 97.69 98 ALA A C 1
ATOM 718 O O . ALA A 1 98 ? 11.690 -6.336 -3.270 1.00 97.69 98 ALA A O 1
ATOM 719 N N . VAL A 1 99 ? 9.683 -7.321 -2.999 1.00 97.12 99 VAL A N 1
ATOM 720 C CA . VAL A 1 99 ? 9.933 -8.465 -3.882 1.00 97.12 99 VAL A CA 1
ATOM 721 C C . VAL A 1 99 ? 9.069 -8.286 -5.121 1.00 97.12 99 VAL A C 1
ATOM 723 O O . VAL A 1 99 ? 7.859 -8.520 -5.080 1.00 97.12 99 VAL A O 1
ATOM 726 N N . ASP A 1 100 ? 9.691 -7.874 -6.221 1.00 96.06 100 ASP A N 1
ATOM 727 C CA . ASP A 1 100 ? 9.066 -7.829 -7.534 1.00 96.06 100 ASP A CA 1
ATOM 728 C C . ASP A 1 100 ? 9.477 -9.061 -8.342 1.00 96.06 100 ASP A C 1
ATOM 730 O O . ASP A 1 100 ? 10.656 -9.336 -8.554 1.00 96.06 100 ASP A O 1
ATOM 734 N N . MET A 1 101 ? 8.496 -9.839 -8.785 1.00 93.81 101 MET A N 1
ATOM 735 C CA . MET A 1 101 ? 8.753 -11.099 -9.478 1.00 93.81 101 MET A CA 1
ATOM 736 C C . MET A 1 101 ? 9.312 -10.915 -10.895 1.00 93.81 101 MET A C 1
ATOM 738 O O . MET A 1 101 ? 9.775 -11.889 -11.486 1.00 93.81 101 MET A O 1
ATOM 742 N N . LEU A 1 102 ? 9.271 -9.701 -11.451 1.00 94.00 102 LEU A N 1
ATOM 743 C CA . LEU A 1 102 ? 9.813 -9.391 -12.772 1.00 94.00 102 LEU A CA 1
ATOM 744 C C . LEU A 1 102 ? 11.134 -8.619 -12.694 1.00 94.00 102 LEU A C 1
ATOM 746 O O . LEU A 1 102 ? 11.994 -8.828 -13.548 1.00 94.00 102 LEU A O 1
ATOM 750 N N . S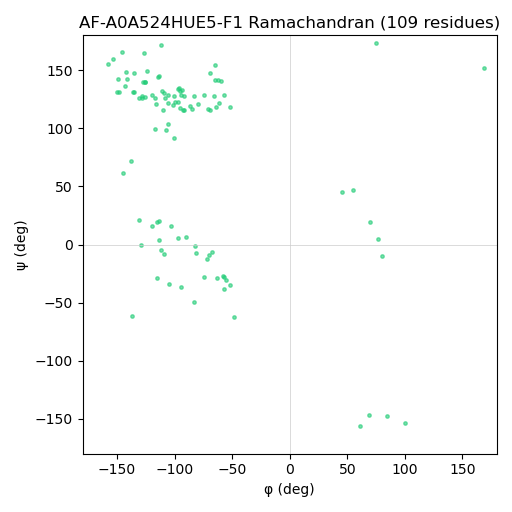ER A 1 103 ? 11.316 -7.755 -11.690 1.00 94.56 103 SER A N 1
ATOM 751 C CA . SER A 1 103 ? 12.519 -6.917 -11.562 1.00 94.56 103 SER A CA 1
ATOM 752 C C . SER A 1 103 ? 13.438 -7.254 -10.383 1.00 94.56 103 SER A C 1
ATOM 754 O O . SER A 1 103 ? 14.531 -6.698 -10.296 1.00 94.56 103 SER A O 1
ATOM 756 N N . GLY A 1 104 ? 13.055 -8.187 -9.508 1.00 95.81 104 GLY A N 1
ATOM 757 C CA . GLY A 1 104 ? 13.896 -8.717 -8.433 1.00 95.81 104 GLY A CA 1
ATOM 758 C C . GLY A 1 104 ? 13.619 -8.121 -7.051 1.00 95.81 104 GLY A C 1
ATOM 759 O O . GLY A 1 104 ? 12.507 -7.701 -6.733 1.00 95.81 104 GLY A O 1
ATOM 760 N N . PHE A 1 105 ? 14.639 -8.133 -6.191 1.00 97.56 105 PHE A N 1
ATOM 761 C CA . PHE A 1 105 ? 14.558 -7.620 -4.822 1.00 97.56 105 PHE A CA 1
ATOM 762 C C . PHE A 1 105 ? 15.047 -6.175 -4.746 1.00 97.56 105 PHE A C 1
ATOM 764 O O . PHE A 1 105 ? 16.124 -5.858 -5.249 1.00 97.56 105 PHE A O 1
ATOM 771 N N . TRP A 1 106 ? 14.276 -5.318 -4.081 1.00 97.44 106 TRP A N 1
ATOM 772 C CA . TRP A 1 106 ? 14.535 -3.885 -4.002 1.00 97.44 106 TRP A CA 1
ATOM 773 C C . TRP A 1 106 ? 14.598 -3.416 -2.558 1.00 97.44 106 TRP A C 1
ATOM 775 O O . TRP A 1 106 ? 13.774 -3.804 -1.734 1.00 97.44 106 TRP A O 1
ATOM 785 N N . GLN A 1 107 ? 15.546 -2.525 -2.286 1.00 97.31 107 GLN A N 1
ATOM 786 C CA . GLN A 1 107 ? 15.555 -1.682 -1.100 1.00 97.31 107 GLN A CA 1
ATOM 787 C C . GLN A 1 107 ? 15.175 -0.270 -1.537 1.00 97.31 107 GLN A C 1
ATOM 789 O O . GLN A 1 107 ? 15.839 0.322 -2.387 1.00 97.31 107 GLN A O 1
ATOM 794 N N . LEU A 1 108 ? 14.106 0.259 -0.962 1.00 94.50 108 LEU A N 1
ATOM 795 C CA . LEU A 1 108 ? 13.579 1.581 -1.252 1.00 94.50 108 LEU A CA 1
ATOM 796 C C . LEU A 1 108 ? 13.737 2.461 -0.015 1.00 94.50 108 LEU A C 1
ATOM 798 O O . LEU A 1 108 ? 13.590 1.998 1.123 1.00 94.50 108 LEU A O 1
ATOM 802 N N . SER A 1 109 ? 14.007 3.744 -0.245 1.00 90.19 109 SER A N 1
ATOM 803 C CA . SER A 1 109 ? 13.859 4.742 0.807 1.00 90.19 109 SER A CA 1
ATOM 804 C C . SER A 1 109 ? 12.413 4.754 1.275 1.00 90.19 109 SER A C 1
ATOM 806 O O . SER A 1 109 ? 11.487 4.630 0.471 1.00 90.19 109 SER A O 1
ATOM 808 N N . ARG A 1 110 ? 12.233 4.909 2.581 1.00 84.19 110 ARG A N 1
ATOM 809 C CA . ARG A 1 110 ? 10.919 5.135 3.156 1.00 84.19 110 ARG A CA 1
ATOM 810 C C . ARG A 1 110 ? 10.348 6.455 2.597 1.00 84.19 110 ARG A C 1
ATOM 812 O O . ARG A 1 110 ? 11.043 7.466 2.725 1.00 84.19 110 ARG A O 1
ATOM 819 N N . PRO A 1 111 ? 9.178 6.426 1.933 1.00 66.00 111 PRO A N 1
ATOM 820 C CA . PRO A 1 111 ? 8.530 7.628 1.419 1.00 66.00 111 PRO A CA 1
ATOM 821 C C . PRO A 1 111 ? 8.047 8.550 2.543 1.00 66.00 111 PRO A C 1
ATOM 823 O O . PRO A 1 111 ? 7.842 8.054 3.678 1.00 66.00 111 PRO A O 1
#

Secondary structure (DSSP, 8-state):
-TTTT--B-EEEEE-SSTTS-EEEEEE--TT-BEEEEEEETTTTEEEEEETTTEEEEEE--S---EE-GGGEEEEE-TT-TTT--EEEEEEETTEEEEEETTTEEEEEE--